Protein AF-A0A8T4PDN6-F1 (afdb_monomer_lite)

Sequence (162 aa):
MHNDVKTIIIFSIIFTVFLINNINNISAEMLVSEVGVQYDSKILEKFESNTFANVIIILEESVDIDNFVTEFSNDEFKDVINRNIPNKSSNRFGAKISEDAFFKLLQDERVENIEYNWVGYAGPISKECGNWSSLSKSLIFMASLILITLILYSLIKKIIGK

Radius of gyration: 23.47 Å; chains: 1; bounding box: 54×30×70 Å

Secondary structure (DSSP, 8-state):
-HHHHH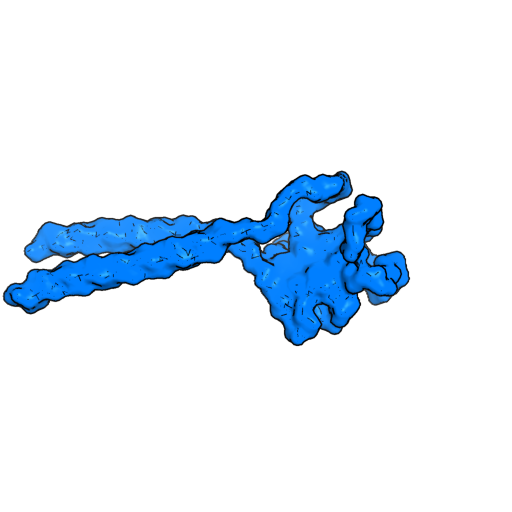HHHHHHHHHHHHHHHHHTT----EEE-TT--EEETHHHHHHTT-SEEEEEEEE-TTS-HHHHHTTS-TTTEEEEEE---TT---EEEEEEEEHHHHHHHTT-TTEEEEEE-TT---S---S-S--THHHHHHHHHHHHHHHHHHHHHHHHHHHHT-

pLDDT: mean 73.4, std 17.46, range [35.19, 96.5]

Structure (mmCIF, N/CA/C/O backbone):
data_AF-A0A8T4PDN6-F1
#
_entry.id   AF-A0A8T4PDN6-F1
#
loop_
_atom_site.group_PDB
_atom_site.id
_atom_site.type_symbol
_atom_site.label_atom_id
_atom_site.label_alt_id
_atom_site.label_comp_id
_atom_site.label_asym_id
_atom_site.label_entity_id
_atom_site.label_seq_id
_atom_site.pdbx_PDB_ins_code
_atom_site.Cartn_x
_atom_site.Cartn_y
_atom_site.Cartn_z
_atom_site.occupancy
_atom_site.B_iso_or_equiv
_atom_site.auth_seq_id
_atom_site.auth_comp_id
_atom_site.auth_asym_id
_atom_site.auth_atom_id
_atom_site.pdbx_PDB_model_num
ATOM 1 N N . MET A 1 1 ? -31.188 1.673 47.693 1.00 53.12 1 MET A N 1
ATOM 2 C CA . MET A 1 1 ? -31.677 0.928 46.513 1.00 53.12 1 MET A CA 1
ATOM 3 C C . MET A 1 1 ? -32.076 1.840 45.362 1.00 53.12 1 MET A C 1
ATOM 5 O O . MET A 1 1 ? -31.421 1.771 44.335 1.00 53.12 1 MET A O 1
ATOM 9 N N . HIS A 1 2 ? -33.087 2.714 45.481 1.00 53.75 2 HIS A N 1
ATOM 10 C CA . HIS A 1 2 ? -33.578 3.459 44.305 1.00 53.75 2 HIS A CA 1
ATOM 11 C C . HIS A 1 2 ? -32.586 4.495 43.729 1.00 53.75 2 HIS A C 1
ATOM 13 O O . HIS A 1 2 ? -32.570 4.710 42.517 1.00 53.75 2 HIS A O 1
ATOM 19 N N . ASN A 1 3 ? -31.743 5.103 44.575 1.00 61.66 3 ASN A N 1
ATOM 20 C CA . ASN A 1 3 ? -30.667 6.002 44.133 1.00 61.66 3 ASN A CA 1
ATOM 21 C C . ASN A 1 3 ? -29.473 5.247 43.537 1.00 61.66 3 ASN A C 1
ATOM 23 O O . ASN A 1 3 ? -28.881 5.722 42.577 1.00 61.66 3 ASN A O 1
ATOM 27 N N . ASP A 1 4 ? -29.156 4.058 44.050 1.00 61.06 4 ASP A N 1
ATOM 28 C CA . ASP A 1 4 ? -28.005 3.271 43.591 1.00 61.06 4 ASP A CA 1
ATOM 29 C C . ASP A 1 4 ? -28.211 2.777 42.150 1.00 61.06 4 ASP A C 1
ATOM 31 O O . ASP A 1 4 ? -27.305 2.857 41.325 1.00 61.06 4 ASP A O 1
ATOM 35 N N . VAL A 1 5 ? -29.441 2.371 41.811 1.00 64.56 5 VAL A N 1
ATOM 36 C CA . VAL A 1 5 ? -29.811 1.941 40.452 1.00 64.56 5 VAL A CA 1
ATOM 37 C C . VAL A 1 5 ? -29.730 3.099 39.450 1.00 64.56 5 VAL A C 1
ATOM 39 O O . VAL A 1 5 ? -29.196 2.928 38.357 1.00 64.56 5 VAL A O 1
ATOM 42 N N . LYS A 1 6 ? -30.195 4.302 39.821 1.00 64.62 6 LYS A N 1
ATOM 43 C CA . LYS A 1 6 ? -30.102 5.495 38.958 1.00 64.62 6 LYS A CA 1
ATOM 44 C C . LYS A 1 6 ? -28.647 5.875 38.677 1.00 64.62 6 LYS A C 1
ATOM 46 O O . LYS A 1 6 ? -28.312 6.189 37.539 1.00 64.62 6 LYS A O 1
ATOM 51 N N . THR A 1 7 ? -27.782 5.786 39.687 1.00 71.19 7 THR A N 1
ATOM 52 C CA . THR A 1 7 ? -26.344 6.051 39.544 1.00 71.19 7 THR A CA 1
ATOM 53 C C . THR A 1 7 ? -25.674 5.061 38.591 1.00 71.19 7 THR A C 1
ATOM 55 O O . THR A 1 7 ? -24.904 5.478 37.729 1.00 71.19 7 THR A O 1
ATOM 58 N N . ILE A 1 8 ? -26.004 3.768 38.688 1.00 70.12 8 ILE A N 1
ATOM 59 C CA . ILE A 1 8 ? -25.472 2.733 37.785 1.00 70.12 8 ILE A CA 1
ATOM 60 C C . ILE A 1 8 ? -25.898 2.997 36.335 1.00 70.12 8 ILE A C 1
ATOM 62 O O . ILE A 1 8 ? -25.067 2.930 35.430 1.00 70.12 8 ILE A O 1
ATOM 66 N N . ILE A 1 9 ? -27.168 3.351 36.112 1.00 71.00 9 ILE A N 1
ATOM 67 C CA . ILE A 1 9 ? -27.693 3.641 34.769 1.00 71.00 9 ILE A CA 1
ATOM 68 C C . ILE A 1 9 ? -26.986 4.855 34.154 1.00 71.00 9 ILE A C 1
ATOM 70 O O . ILE A 1 9 ? -26.521 4.781 33.019 1.00 71.00 9 ILE A O 1
ATOM 74 N N . ILE A 1 10 ? -26.849 5.953 34.904 1.00 74.06 10 ILE A N 1
ATOM 75 C CA . ILE A 1 10 ? -26.170 7.168 34.423 1.00 74.06 10 ILE A CA 1
ATOM 76 C C . ILE A 1 10 ? -24.710 6.866 34.066 1.00 74.06 10 ILE A C 1
ATOM 78 O O . ILE A 1 10 ? -24.237 7.271 33.005 1.00 74.06 10 ILE A O 1
ATOM 82 N N . PHE A 1 11 ? -24.009 6.108 34.911 1.00 72.81 11 PHE A N 1
ATOM 83 C CA . PHE A 1 11 ? -22.620 5.731 34.659 1.00 72.81 11 PHE A CA 1
ATOM 84 C C . PHE A 1 11 ? -22.476 4.855 33.405 1.00 72.81 11 PHE A C 1
ATOM 86 O O . PHE A 1 11 ? -21.569 5.067 32.604 1.00 72.81 11 PHE A O 1
ATOM 93 N N . SER A 1 12 ? -23.402 3.915 33.191 1.00 69.50 12 SER A N 1
ATOM 94 C CA . SER A 1 12 ? -23.413 3.036 32.016 1.00 69.50 12 SER A CA 1
ATOM 95 C C . SER A 1 12 ? -23.647 3.806 30.707 1.00 69.50 12 SER A C 1
ATOM 97 O O . SER A 1 12 ? -22.982 3.539 29.704 1.00 69.50 12 SER A O 1
ATOM 99 N N . ILE A 1 13 ? -24.512 4.827 30.725 1.00 73.69 13 ILE A N 1
ATOM 100 C CA . ILE A 1 13 ? -24.736 5.712 29.571 1.00 73.69 13 ILE A CA 1
ATOM 101 C C . ILE A 1 13 ? -23.474 6.526 29.259 1.00 73.69 13 ILE A C 1
ATOM 103 O O . ILE A 1 13 ? -23.026 6.543 28.114 1.00 73.69 13 ILE A O 1
ATOM 107 N N . ILE A 1 14 ? -22.863 7.153 30.272 1.00 75.00 14 ILE A N 1
ATOM 108 C CA . ILE A 1 14 ? -21.623 7.933 30.106 1.00 75.00 14 ILE A CA 1
ATOM 109 C C . ILE A 1 14 ? -20.502 7.050 29.538 1.00 75.00 14 ILE A C 1
ATOM 111 O O . ILE A 1 14 ? -19.796 7.458 28.616 1.00 75.00 14 ILE A O 1
ATOM 115 N N . PHE A 1 15 ? -20.376 5.822 30.041 1.00 68.75 15 PHE A N 1
ATOM 116 C CA . PHE A 1 15 ? -19.392 4.853 29.568 1.00 68.75 15 PHE A CA 1
ATOM 117 C C . PHE A 1 15 ? -19.618 4.450 28.105 1.00 68.75 15 PHE A C 1
ATOM 119 O O . PHE A 1 15 ? -18.669 4.393 27.329 1.00 68.75 15 PHE A O 1
ATOM 126 N N . THR A 1 16 ? -20.872 4.239 27.701 1.00 70.44 16 THR A N 1
ATOM 127 C CA . THR A 1 16 ? -21.216 3.882 26.315 1.00 70.44 16 THR A CA 1
ATOM 128 C C . THR A 1 16 ? -20.861 5.011 25.344 1.00 70.44 16 THR A C 1
ATOM 130 O O . THR A 1 16 ? -20.250 4.765 24.307 1.00 70.44 16 THR A O 1
ATOM 133 N N . VAL A 1 17 ? -21.160 6.265 25.704 1.00 69.56 17 VAL A N 1
ATOM 134 C CA . VAL A 1 17 ? -20.787 7.443 24.899 1.00 69.56 17 VAL A CA 1
ATOM 135 C C . VAL A 1 17 ? -19.265 7.591 24.804 1.00 69.56 17 VAL A C 1
ATOM 137 O O . VAL A 1 17 ? -18.734 7.884 23.733 1.00 69.56 17 VAL A O 1
ATOM 140 N N . PHE A 1 18 ? -18.547 7.342 25.902 1.00 69.00 18 PHE A N 1
ATOM 141 C CA . PHE A 1 18 ? -17.085 7.349 25.913 1.00 69.00 18 PHE A CA 1
ATOM 142 C C . PHE A 1 18 ? -16.490 6.258 25.009 1.00 69.00 18 PHE A C 1
ATOM 144 O O . PHE A 1 18 ? -15.558 6.544 24.259 1.00 69.00 18 PHE A O 1
ATOM 151 N N . LEU A 1 19 ? -17.031 5.035 25.027 1.00 60.22 19 LEU A N 1
ATOM 152 C CA . LEU A 1 19 ? -16.581 3.953 24.145 1.00 60.22 19 LEU A CA 1
ATOM 153 C C . LEU A 1 19 ? -16.784 4.302 22.667 1.00 60.22 19 LEU A C 1
ATOM 155 O O . LEU A 1 19 ? -15.842 4.193 21.886 1.00 60.22 19 LEU A O 1
ATOM 159 N N . ILE A 1 20 ? -17.970 4.794 22.295 1.00 62.00 20 ILE A N 1
ATOM 160 C CA . ILE A 1 20 ? -18.289 5.163 20.906 1.00 62.00 20 ILE A CA 1
ATOM 161 C C . ILE A 1 20 ? -17.338 6.258 20.390 1.00 62.00 20 ILE A C 1
ATOM 163 O O . ILE A 1 20 ? -16.812 6.150 19.283 1.00 62.00 20 ILE A O 1
ATOM 167 N N . ASN A 1 21 ? -17.042 7.276 21.205 1.00 57.22 21 ASN A N 1
ATOM 168 C CA . ASN A 1 21 ? -16.118 8.351 20.820 1.00 57.22 21 ASN A CA 1
ATOM 169 C C . ASN A 1 21 ? -14.651 7.901 20.687 1.00 57.22 21 ASN A C 1
ATOM 171 O O . ASN A 1 21 ? -13.882 8.554 19.980 1.00 57.22 21 ASN A O 1
ATOM 175 N N . ASN A 1 22 ? -14.244 6.818 21.356 1.00 53.72 22 ASN A N 1
ATOM 176 C CA . ASN A 1 22 ? -12.890 6.273 21.220 1.00 53.72 22 ASN A CA 1
ATOM 177 C C . ASN A 1 22 ? -12.758 5.322 20.021 1.00 53.72 22 ASN A C 1
ATOM 179 O O . ASN A 1 22 ? -11.708 5.321 19.385 1.00 53.72 22 ASN A O 1
ATOM 183 N N . ILE A 1 23 ? -13.811 4.577 19.662 1.00 54.06 23 ILE A N 1
ATOM 184 C CA . ILE A 1 23 ? -13.806 3.690 18.482 1.00 54.06 23 ILE A CA 1
ATOM 185 C C . ILE A 1 23 ? -13.632 4.500 17.186 1.00 54.06 23 ILE A C 1
ATOM 187 O O . ILE A 1 23 ? -12.861 4.112 16.317 1.00 54.06 23 ILE A O 1
ATOM 191 N N . ASN A 1 24 ? -14.244 5.685 17.093 1.00 45.72 24 ASN A N 1
ATOM 192 C CA . ASN A 1 24 ? -14.099 6.568 15.926 1.00 45.72 24 ASN A CA 1
ATOM 193 C C . ASN A 1 24 ? -12.719 7.252 15.813 1.00 45.72 24 ASN A C 1
ATOM 195 O O . ASN A 1 24 ? -12.483 8.002 14.871 1.00 45.72 24 ASN A O 1
ATOM 199 N N . ASN A 1 25 ? -11.820 7.030 16.778 1.00 43.94 25 ASN A N 1
ATOM 200 C CA . ASN A 1 25 ? -10.479 7.617 16.833 1.00 43.94 25 ASN A CA 1
ATOM 201 C C . ASN A 1 25 ? -9.362 6.570 16.714 1.00 43.94 25 ASN A C 1
ATOM 203 O O . ASN A 1 25 ? -8.212 6.876 17.048 1.00 43.94 25 ASN A O 1
ATOM 207 N N . ILE A 1 26 ? -9.674 5.356 16.249 1.00 48.47 26 ILE A N 1
ATOM 208 C CA . ILE A 1 26 ? -8.653 4.369 15.892 1.00 48.47 26 ILE A CA 1
ATOM 209 C C . ILE A 1 26 ? -7.847 4.972 14.737 1.00 48.47 26 ILE A C 1
ATOM 211 O O . ILE A 1 26 ? -8.298 5.078 13.601 1.00 48.47 26 ILE A O 1
ATOM 215 N N . SER A 1 27 ? -6.671 5.497 15.072 1.00 51.34 27 SER A N 1
ATOM 216 C CA . SER A 1 27 ? -5.707 5.965 14.089 1.00 51.34 27 SER A CA 1
ATOM 217 C C . SER A 1 27 ? -5.279 4.779 13.240 1.00 51.34 27 SER A C 1
ATOM 219 O O . SER A 1 27 ? -4.991 3.738 13.825 1.00 51.34 27 SER A O 1
ATOM 221 N N . ALA A 1 28 ? -5.188 4.979 11.922 1.00 59.72 28 ALA A N 1
ATOM 222 C CA . ALA A 1 28 ? -4.570 4.049 10.974 1.00 59.72 28 ALA A CA 1
ATOM 223 C C . ALA A 1 28 ? -3.426 3.269 11.623 1.00 59.72 28 ALA A C 1
ATOM 225 O O . ALA A 1 28 ? -2.441 3.864 12.074 1.00 59.72 28 ALA A O 1
ATOM 226 N N . GLU A 1 29 ? -3.604 1.959 11.719 1.00 73.38 29 GLU A N 1
ATOM 227 C CA . GLU A 1 29 ? -2.576 1.065 12.216 1.00 73.38 29 GLU A CA 1
ATOM 228 C C . GLU A 1 29 ? -1.642 0.712 11.058 1.00 73.38 29 GLU A C 1
ATOM 230 O O . GLU A 1 29 ? -2.098 0.470 9.935 1.00 73.38 29 GLU A O 1
ATOM 235 N N . MET A 1 30 ? -0.338 0.719 11.338 1.00 82.31 30 MET A N 1
ATOM 236 C CA . MET A 1 30 ? 0.658 0.142 10.444 1.00 82.31 30 MET A CA 1
ATOM 237 C C . MET A 1 30 ? 0.623 -1.370 10.634 1.00 82.31 30 MET A C 1
ATOM 239 O O . MET A 1 30 ? 0.912 -1.866 11.723 1.00 82.31 30 MET A O 1
ATOM 243 N N . LEU A 1 31 ? 0.248 -2.083 9.583 1.00 84.56 31 LEU A N 1
ATOM 244 C CA . LEU A 1 31 ? 0.195 -3.536 9.539 1.00 84.56 31 LEU A CA 1
ATOM 245 C C . LEU A 1 31 ? 1.447 -4.080 8.846 1.00 84.56 31 LEU A C 1
ATOM 247 O O . LEU A 1 31 ? 2.189 -3.330 8.214 1.00 84.56 31 LEU A O 1
ATOM 251 N N . VAL A 1 32 ? 1.696 -5.383 8.978 1.00 85.44 32 VAL A N 1
ATOM 252 C CA . VAL A 1 32 ? 2.863 -6.055 8.385 1.00 85.44 32 VAL A CA 1
ATOM 253 C C . VAL A 1 32 ? 2.393 -7.284 7.610 1.00 85.44 32 VAL A C 1
ATOM 255 O O . VAL A 1 32 ? 1.570 -8.047 8.120 1.00 85.44 32 VAL A O 1
ATOM 258 N N . SER A 1 33 ? 2.873 -7.463 6.378 1.00 84.69 33 SER A N 1
ATOM 259 C CA . SER A 1 33 ? 2.600 -8.659 5.570 1.00 84.69 33 SER A CA 1
ATOM 260 C C . SER A 1 33 ? 3.416 -9.869 6.039 1.00 84.69 33 SER A C 1
ATOM 262 O O . SER A 1 33 ? 4.332 -9.750 6.853 1.00 84.69 33 SER A O 1
ATOM 264 N N . GLU A 1 34 ? 3.112 -11.051 5.499 1.00 80.50 34 GLU A N 1
ATOM 265 C CA . GLU A 1 34 ? 3.844 -12.288 5.812 1.00 80.50 34 GLU A CA 1
ATOM 266 C C . GLU A 1 34 ? 5.335 -12.217 5.448 1.00 80.50 34 GLU A C 1
ATOM 268 O O . GLU A 1 34 ? 6.161 -12.814 6.135 1.00 80.50 34 GLU A O 1
ATOM 273 N N . VAL A 1 35 ? 5.681 -11.449 4.410 1.00 83.25 35 VAL A N 1
ATOM 274 C CA . VAL A 1 35 ? 7.065 -11.237 3.948 1.00 83.25 35 VAL A CA 1
ATOM 275 C C . VAL A 1 35 ? 7.726 -10.005 4.579 1.00 83.25 35 VAL A C 1
ATOM 277 O O . VAL A 1 35 ? 8.848 -9.661 4.233 1.00 83.25 35 VAL A O 1
ATOM 280 N N . GLY A 1 36 ? 7.062 -9.344 5.535 1.00 84.75 36 GLY A N 1
ATOM 281 C CA . GLY A 1 36 ? 7.644 -8.241 6.307 1.00 84.75 36 GLY A CA 1
ATOM 282 C C . GLY A 1 36 ? 7.390 -6.834 5.758 1.00 84.75 36 GLY A C 1
ATOM 283 O O . GLY A 1 36 ? 7.874 -5.873 6.357 1.00 84.75 36 GLY A O 1
ATOM 284 N N . VAL A 1 37 ? 6.601 -6.685 4.688 1.00 88.38 37 VAL A N 1
ATOM 285 C CA . VAL A 1 37 ? 6.240 -5.373 4.123 1.00 88.38 37 VAL A CA 1
ATOM 286 C C . VAL A 1 37 ? 5.310 -4.649 5.092 1.00 88.38 37 VAL A C 1
ATOM 288 O O . VAL A 1 37 ? 4.239 -5.161 5.433 1.00 88.38 37 VAL A O 1
ATOM 291 N N . GLN A 1 38 ? 5.684 -3.447 5.524 1.00 90.38 38 GLN A N 1
ATOM 292 C CA . GLN A 1 38 ? 4.819 -2.612 6.362 1.00 90.38 38 GLN A CA 1
ATOM 293 C C . GLN A 1 38 ? 3.815 -1.845 5.496 1.00 90.38 38 GLN A C 1
ATOM 295 O O . GLN A 1 38 ? 4.151 -1.414 4.395 1.00 90.38 38 GLN A O 1
ATOM 300 N N . TYR A 1 39 ? 2.579 -1.657 5.958 1.00 88.31 39 TYR A N 1
ATOM 301 C CA . TYR A 1 39 ? 1.599 -0.870 5.210 1.00 88.31 39 TYR A CA 1
ATOM 302 C C . TYR A 1 39 ? 0.559 -0.164 6.082 1.00 88.31 39 TYR A C 1
ATOM 304 O O . TYR A 1 39 ? 0.185 -0.643 7.151 1.00 88.31 39 TYR A O 1
ATOM 312 N N . ASP A 1 40 ? 0.057 0.975 5.601 1.00 89.69 40 ASP A N 1
ATOM 313 C CA . ASP A 1 40 ? -1.033 1.715 6.247 1.00 89.69 40 ASP A CA 1
ATOM 314 C C . ASP A 1 40 ? -2.395 1.051 5.958 1.00 89.69 40 ASP A C 1
ATOM 316 O O . ASP A 1 40 ? -2.831 0.962 4.806 1.00 89.69 40 ASP A O 1
ATOM 320 N N . SER A 1 41 ? -3.099 0.619 7.008 1.00 86.62 41 SER A N 1
ATOM 321 C CA . SER A 1 41 ? -4.441 0.015 6.918 1.00 86.62 41 SER A CA 1
ATOM 322 C C . SER A 1 41 ? -5.484 0.879 6.189 1.00 86.62 41 SER A C 1
ATOM 324 O O . SER A 1 41 ? -6.399 0.327 5.577 1.00 86.62 41 SER A O 1
ATOM 326 N N . LYS A 1 42 ? -5.325 2.211 6.135 1.00 86.31 42 LYS A N 1
ATOM 327 C CA . LYS A 1 42 ? -6.206 3.105 5.349 1.00 86.31 42 LYS A CA 1
ATOM 328 C C . LYS A 1 42 ? -6.212 2.818 3.855 1.00 86.31 42 LYS A C 1
ATOM 330 O O . LYS A 1 42 ? -7.137 3.233 3.158 1.00 86.31 42 LYS A O 1
ATOM 335 N N . ILE A 1 43 ? -5.175 2.162 3.340 1.00 89.19 43 ILE A N 1
ATOM 336 C CA . ILE A 1 43 ? -5.119 1.770 1.931 1.00 89.19 43 ILE A CA 1
ATOM 337 C C . ILE A 1 43 ? -6.255 0.782 1.630 1.00 89.19 43 ILE A C 1
ATOM 339 O O . ILE A 1 43 ? -6.952 0.954 0.632 1.00 89.19 43 ILE A O 1
ATOM 343 N N . LEU A 1 44 ? -6.511 -0.170 2.534 1.00 90.19 44 LEU A N 1
ATOM 344 C CA . LEU A 1 44 ? -7.613 -1.129 2.414 1.00 90.19 44 LEU A CA 1
ATOM 345 C C . LEU A 1 44 ? -8.974 -0.425 2.464 1.00 90.19 44 LEU A C 1
ATOM 347 O O . LEU A 1 44 ? -9.802 -0.621 1.578 1.00 90.19 44 LEU A O 1
ATOM 351 N N . GLU A 1 45 ? -9.170 0.481 3.428 1.00 86.75 45 GLU A N 1
ATOM 352 C CA . GLU A 1 45 ? -10.394 1.298 3.522 1.00 86.75 45 GLU A CA 1
ATOM 353 C C . GLU A 1 45 ? -10.638 2.116 2.240 1.00 86.75 45 GLU A C 1
ATOM 355 O O . GLU A 1 45 ? -11.774 2.361 1.822 1.00 86.75 45 GLU A O 1
ATOM 360 N N . LYS A 1 46 ? -9.561 2.557 1.578 1.00 85.38 46 LYS A N 1
ATOM 361 C CA . LYS A 1 46 ? -9.668 3.316 0.333 1.00 85.38 46 LYS A CA 1
ATOM 362 C C . LYS A 1 46 ? -10.210 2.460 -0.810 1.00 85.38 46 LYS A C 1
ATOM 364 O O . LYS A 1 46 ? -10.990 2.994 -1.605 1.00 85.38 46 LYS A O 1
ATOM 369 N N . PHE A 1 47 ? -9.844 1.181 -0.878 1.00 89.25 47 PHE A N 1
ATOM 370 C CA . PHE A 1 47 ? -10.306 0.268 -1.925 1.00 89.25 47 PHE A CA 1
ATOM 371 C C . PHE A 1 47 ? -11.797 -0.060 -1.827 1.00 89.25 47 PHE A C 1
ATOM 373 O O . PHE A 1 47 ? -12.454 -0.184 -2.857 1.00 89.25 47 PHE A O 1
ATOM 380 N N . GLU A 1 48 ? -12.383 -0.040 -0.625 1.00 87.06 48 GLU A N 1
ATOM 381 C CA . GLU A 1 48 ? -13.835 -0.221 -0.452 1.00 87.06 48 GLU A CA 1
ATOM 382 C C . GLU A 1 48 ? -14.670 0.845 -1.183 1.00 87.06 48 GLU A C 1
ATOM 384 O O . GLU A 1 48 ? -15.831 0.626 -1.530 1.00 87.06 48 GLU A O 1
ATOM 389 N N . SER A 1 49 ? -14.088 2.025 -1.412 1.00 81.75 49 SER A N 1
ATOM 390 C CA . SER A 1 49 ? -14.787 3.188 -1.963 1.00 81.75 49 SER A CA 1
ATOM 391 C C . SER A 1 49 ? -14.224 3.689 -3.294 1.00 81.75 49 SER A C 1
ATOM 393 O O . SER A 1 49 ? -14.842 4.544 -3.929 1.00 81.75 49 SER A O 1
ATOM 395 N N . ASN A 1 50 ? -13.040 3.232 -3.714 1.00 78.81 50 ASN A N 1
ATOM 396 C CA . ASN A 1 50 ? -12.338 3.721 -4.901 1.00 78.81 50 ASN A CA 1
ATOM 397 C C . ASN A 1 50 ? -11.520 2.608 -5.557 1.00 78.81 50 ASN A C 1
ATOM 399 O O . ASN A 1 50 ? -10.860 1.838 -4.880 1.00 78.81 50 ASN A O 1
ATOM 403 N N . THR A 1 51 ? -11.443 2.611 -6.887 1.00 86.06 51 THR A N 1
ATOM 404 C CA . THR A 1 51 ? -10.622 1.648 -7.645 1.00 86.06 51 THR A CA 1
ATOM 405 C C . THR A 1 51 ? -9.114 1.835 -7.435 1.00 86.06 51 THR A C 1
ATOM 407 O O . THR A 1 51 ? -8.344 0.912 -7.667 1.00 86.06 51 THR A O 1
ATOM 410 N N . PHE A 1 52 ? -8.686 3.032 -7.020 1.00 88.44 52 PHE A N 1
ATOM 411 C CA . PHE A 1 52 ? -7.277 3.366 -6.820 1.00 88.44 52 PHE A CA 1
ATOM 412 C C . PHE A 1 52 ? -7.040 4.034 -5.464 1.00 88.44 52 PHE A C 1
ATOM 414 O O . PHE A 1 52 ? -7.815 4.902 -5.037 1.00 88.44 52 PHE A O 1
ATOM 421 N N . ALA A 1 53 ? -5.909 3.699 -4.847 1.00 89.25 53 ALA A N 1
ATOM 422 C CA . ALA A 1 53 ? -5.386 4.346 -3.652 1.00 89.25 53 ALA A CA 1
ATOM 423 C C . ALA A 1 53 ? -4.110 5.132 -3.984 1.00 89.25 53 ALA A C 1
ATOM 425 O O . ALA A 1 53 ? -3.251 4.656 -4.721 1.00 89.25 53 ALA A O 1
ATOM 426 N N . ASN A 1 54 ? -3.978 6.345 -3.438 1.00 89.12 54 ASN A N 1
ATOM 427 C CA . ASN A 1 54 ? -2.727 7.098 -3.523 1.00 89.12 54 ASN A CA 1
ATOM 428 C C . ASN A 1 54 ? -1.784 6.588 -2.436 1.00 89.12 54 ASN A C 1
ATOM 430 O O . ASN A 1 54 ? -2.134 6.646 -1.254 1.00 89.12 54 ASN A O 1
ATOM 434 N N . VAL A 1 55 ? -0.588 6.163 -2.818 1.00 89.44 55 VAL A N 1
ATOM 435 C CA . VAL A 1 55 ? 0.396 5.606 -1.890 1.00 89.44 55 VAL A CA 1
ATOM 436 C C . VAL A 1 55 ? 1.777 6.208 -2.103 1.00 89.44 55 VAL A C 1
ATOM 438 O O . VAL A 1 55 ? 2.070 6.810 -3.141 1.00 89.44 55 VAL A O 1
ATOM 441 N N . ILE A 1 56 ? 2.624 6.045 -1.096 1.00 88.94 56 ILE A N 1
ATOM 442 C CA . ILE A 1 56 ? 4.073 6.181 -1.194 1.00 88.94 56 ILE A CA 1
ATOM 443 C C . ILE A 1 56 ? 4.653 4.793 -0.965 1.00 88.94 56 ILE A C 1
ATOM 445 O O . ILE A 1 56 ? 4.395 4.185 0.068 1.00 88.94 56 ILE A O 1
ATOM 449 N N . ILE A 1 57 ? 5.426 4.309 -1.927 1.00 90.44 57 ILE A N 1
ATOM 450 C CA . ILE A 1 57 ? 6.091 3.011 -1.873 1.00 90.44 57 ILE A CA 1
ATOM 451 C C . ILE A 1 57 ? 7.561 3.267 -1.563 1.00 90.44 57 ILE A C 1
ATOM 453 O O . ILE A 1 57 ? 8.191 4.124 -2.192 1.00 90.44 57 ILE A O 1
ATOM 457 N N . ILE A 1 58 ? 8.082 2.552 -0.573 1.00 89.56 58 ILE A N 1
ATOM 458 C CA . ILE A 1 58 ? 9.484 2.558 -0.165 1.00 89.56 58 ILE A CA 1
ATOM 459 C C . ILE A 1 58 ? 10.052 1.188 -0.523 1.00 89.56 58 ILE A C 1
ATOM 461 O O . ILE A 1 58 ? 9.544 0.165 -0.068 1.00 89.56 58 ILE A O 1
ATOM 465 N N . LEU A 1 59 ? 11.074 1.195 -1.368 1.00 89.50 59 LEU A N 1
ATOM 466 C CA . LEU A 1 59 ? 11.820 0.024 -1.803 1.00 89.50 59 LEU A CA 1
ATOM 467 C C . LEU A 1 59 ? 13.158 -0.035 -1.067 1.00 89.50 59 LEU A C 1
ATOM 469 O O . LEU A 1 59 ? 13.654 0.995 -0.596 1.00 89.50 59 LEU A O 1
ATOM 473 N N . GLU A 1 60 ? 13.777 -1.210 -1.074 1.00 88.38 60 GLU A N 1
ATOM 474 C CA . GLU A 1 60 ? 15.173 -1.352 -0.674 1.00 88.38 60 GLU A CA 1
ATOM 475 C C . GLU A 1 60 ? 16.077 -0.385 -1.463 1.00 88.38 60 GLU A C 1
ATOM 477 O O . GLU A 1 60 ? 15.863 -0.106 -2.652 1.00 88.38 60 GLU A O 1
ATOM 482 N N . GLU A 1 61 ? 17.136 0.109 -0.812 1.00 83.06 61 GLU A N 1
ATOM 483 C CA . GLU A 1 61 ? 18.083 1.070 -1.401 1.00 83.06 61 GLU A CA 1
ATOM 484 C C . GLU A 1 61 ? 18.719 0.579 -2.714 1.00 83.06 61 GLU A C 1
ATOM 486 O O . GLU A 1 61 ? 19.118 1.392 -3.547 1.00 83.06 61 GLU A O 1
ATOM 491 N N . SER A 1 62 ? 18.825 -0.741 -2.898 1.00 84.56 62 SER A N 1
ATOM 492 C CA . SER A 1 62 ? 19.478 -1.364 -4.055 1.00 84.56 62 SER A CA 1
ATOM 493 C C . SER A 1 62 ? 18.608 -1.428 -5.317 1.00 84.56 62 SER A C 1
ATOM 495 O O . SER A 1 62 ? 19.121 -1.705 -6.403 1.00 84.56 62 SER A O 1
ATOM 497 N N . VAL A 1 63 ? 17.302 -1.190 -5.186 1.00 87.62 63 VAL A N 1
ATOM 498 C CA . VAL A 1 63 ? 16.326 -1.406 -6.258 1.00 87.62 63 VAL A CA 1
ATOM 499 C C . VAL A 1 63 ? 16.279 -0.185 -7.178 1.00 87.62 63 VAL A C 1
ATOM 501 O O . VAL A 1 63 ? 16.340 0.952 -6.730 1.00 87.62 63 VAL A O 1
ATOM 504 N N . ASP A 1 64 ? 16.137 -0.380 -8.484 1.00 87.56 64 ASP A N 1
ATOM 505 C CA . ASP A 1 64 ? 15.897 0.731 -9.408 1.00 87.56 64 ASP A CA 1
ATOM 506 C C . ASP A 1 64 ? 14.386 0.961 -9.566 1.00 87.56 64 ASP A C 1
ATOM 508 O O . ASP A 1 64 ? 13.669 0.057 -9.999 1.00 87.56 64 ASP A O 1
ATOM 512 N N . ILE A 1 65 ? 13.894 2.152 -9.197 1.00 85.38 65 ILE A N 1
ATOM 513 C CA . ILE A 1 65 ? 12.454 2.477 -9.242 1.00 85.38 65 ILE A CA 1
ATOM 514 C C . ILE A 1 65 ? 11.909 2.375 -10.663 1.00 85.38 65 ILE A C 1
ATOM 516 O O . ILE A 1 65 ? 10.814 1.850 -10.858 1.00 85.38 65 ILE A O 1
ATOM 520 N N . ASP A 1 66 ? 12.638 2.899 -11.647 1.00 85.69 66 ASP A N 1
ATOM 521 C CA . ASP A 1 66 ? 12.120 3.003 -13.006 1.00 85.69 66 ASP A CA 1
ATOM 522 C C . ASP A 1 66 ? 11.955 1.599 -13.601 1.00 85.69 66 ASP A C 1
ATOM 524 O O . ASP A 1 66 ? 10.908 1.302 -14.172 1.00 85.69 66 ASP A O 1
ATOM 528 N N . ASN A 1 67 ? 12.924 0.704 -13.376 1.00 89.38 67 ASN A N 1
ATOM 529 C CA . ASN A 1 67 ? 12.824 -0.704 -13.755 1.00 89.38 67 ASN A CA 1
ATOM 530 C C . ASN A 1 67 ? 11.719 -1.438 -12.979 1.00 89.38 67 ASN A C 1
ATOM 532 O O . ASN A 1 67 ? 10.908 -2.129 -13.591 1.00 89.38 67 ASN A O 1
ATOM 536 N N . PHE A 1 68 ? 11.643 -1.251 -11.658 1.00 91.94 68 PHE A N 1
ATOM 537 C CA . PHE A 1 68 ? 10.620 -1.871 -10.808 1.00 91.94 68 PHE A CA 1
ATOM 538 C C . PHE A 1 68 ? 9.199 -1.545 -11.285 1.00 91.94 68 PHE A C 1
ATOM 540 O O . PHE A 1 68 ? 8.353 -2.426 -11.413 1.00 91.94 68 PHE A O 1
ATOM 547 N N . VAL A 1 69 ? 8.936 -0.277 -11.611 1.00 89.25 69 VAL A N 1
ATOM 548 C CA . VAL A 1 69 ? 7.618 0.181 -12.071 1.00 89.25 69 VAL A CA 1
ATOM 549 C C . VAL A 1 69 ? 7.215 -0.466 -13.400 1.00 89.25 69 VAL A C 1
ATOM 551 O O . VAL A 1 69 ? 6.024 -0.673 -13.622 1.00 89.25 69 VAL A O 1
ATOM 554 N N . THR A 1 70 ? 8.166 -0.833 -14.269 1.00 89.75 70 THR A N 1
ATOM 555 C CA . THR A 1 70 ? 7.841 -1.493 -15.550 1.00 89.75 70 THR A CA 1
ATOM 556 C C . THR A 1 70 ? 7.248 -2.894 -15.401 1.00 89.75 70 THR A C 1
ATOM 558 O O . THR A 1 70 ? 6.650 -3.403 -16.349 1.00 89.75 70 THR A O 1
ATOM 561 N N . GLU A 1 71 ? 7.375 -3.512 -14.224 1.00 92.81 71 GLU A N 1
ATOM 562 C CA . GLU A 1 71 ? 6.787 -4.822 -13.926 1.00 92.81 71 GLU A CA 1
ATOM 563 C C . GLU A 1 71 ? 5.264 -4.748 -13.703 1.00 92.81 71 GLU A C 1
ATOM 565 O O . GLU A 1 71 ? 4.585 -5.776 -13.704 1.00 92.81 71 GLU A O 1
ATOM 570 N N . PHE A 1 72 ? 4.717 -3.536 -13.563 1.00 92.56 72 PHE A N 1
ATOM 571 C CA . PHE A 1 72 ? 3.296 -3.277 -13.352 1.00 92.56 72 PHE A CA 1
ATOM 572 C C . PHE A 1 72 ? 2.653 -2.689 -14.609 1.00 92.56 72 PHE A C 1
ATOM 574 O O . PHE A 1 72 ? 3.235 -1.878 -15.332 1.00 92.56 72 PHE A O 1
ATOM 581 N N . SER A 1 73 ? 1.409 -3.082 -14.874 1.00 92.06 73 SER A N 1
ATOM 582 C CA . SER A 1 73 ? 0.633 -2.522 -15.982 1.00 92.06 73 SER A CA 1
ATOM 583 C C . SER A 1 73 ? 0.088 -1.119 -15.667 1.00 92.06 73 SER A C 1
ATOM 585 O O . SER A 1 73 ? -0.032 -0.715 -14.512 1.00 92.06 73 SER A O 1
ATOM 587 N N . ASN A 1 74 ? -0.339 -0.381 -16.697 1.00 85.88 74 ASN A N 1
ATOM 588 C CA . ASN A 1 74 ? -0.973 0.940 -16.533 1.00 85.88 74 ASN A CA 1
ATOM 589 C C . ASN A 1 74 ? -2.322 0.899 -15.783 1.00 85.88 74 ASN A C 1
ATOM 591 O O . ASN A 1 74 ? -2.807 1.931 -15.314 1.00 85.88 74 ASN A O 1
ATOM 595 N N . ASP A 1 75 ? -2.965 -0.269 -15.712 1.00 90.75 75 ASP A N 1
ATOM 596 C CA . ASP A 1 75 ? -4.194 -0.459 -14.935 1.00 90.75 75 ASP A CA 1
ATOM 597 C C . ASP A 1 75 ? -3.902 -0.772 -13.466 1.00 90.75 75 ASP A C 1
ATOM 599 O O . ASP A 1 75 ? -4.758 -0.564 -12.608 1.00 90.75 75 ASP A O 1
ATOM 603 N N . GLU A 1 76 ? -2.675 -1.193 -13.171 1.00 90.56 76 GLU A N 1
ATOM 604 C CA . GLU A 1 76 ? -2.176 -1.416 -11.822 1.00 90.56 76 GLU A CA 1
ATOM 605 C C . GLU A 1 76 ? -1.575 -0.146 -11.239 1.00 90.56 76 GLU A C 1
ATOM 607 O O . GLU A 1 76 ? -1.894 0.209 -10.107 1.00 90.56 76 GLU A O 1
ATOM 612 N N . PHE A 1 77 ? -0.737 0.552 -12.007 1.00 90.62 77 PHE A N 1
ATOM 613 C CA . PHE A 1 77 ? -0.025 1.755 -11.589 1.00 90.62 77 PHE A CA 1
ATOM 614 C C . PHE A 1 77 ? -0.412 2.952 -12.459 1.00 90.62 77 PHE A C 1
ATOM 616 O O . PHE A 1 77 ? -0.306 2.930 -13.684 1.00 90.62 77 PHE A O 1
ATOM 623 N N . LYS A 1 78 ? -0.813 4.044 -11.808 1.00 87.19 78 LYS A N 1
ATOM 624 C CA . LYS A 1 78 ? -1.130 5.333 -12.435 1.00 87.19 78 LYS A CA 1
ATOM 625 C C . LYS A 1 78 ? -0.396 6.463 -11.733 1.00 87.19 78 LYS A C 1
ATOM 627 O O . LYS A 1 78 ? -0.073 6.366 -10.553 1.00 87.19 78 LYS A O 1
ATOM 632 N N . ASP A 1 79 ? -0.173 7.557 -12.457 1.00 83.19 79 ASP A N 1
ATOM 633 C CA . ASP A 1 79 ? 0.398 8.800 -11.924 1.00 83.19 79 ASP A CA 1
ATOM 634 C C . ASP A 1 79 ? 1.678 8.573 -11.093 1.00 83.19 79 ASP A C 1
ATOM 636 O O . ASP A 1 79 ? 1.815 9.095 -9.984 1.00 83.19 79 ASP A O 1
ATOM 640 N N . VAL A 1 80 ? 2.604 7.758 -11.616 1.00 81.50 80 VAL A N 1
ATOM 641 C CA . VAL A 1 80 ? 3.878 7.453 -10.953 1.00 81.50 80 VAL A CA 1
ATOM 642 C C . VAL A 1 80 ? 4.740 8.712 -10.903 1.00 81.50 80 VAL A C 1
ATOM 644 O O . VAL 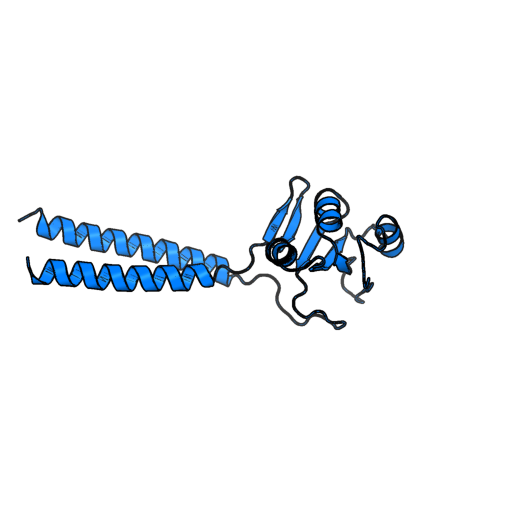A 1 80 ? 5.066 9.314 -11.926 1.00 81.50 80 VAL A O 1
ATOM 647 N N . ILE A 1 81 ? 5.124 9.110 -9.694 1.00 75.62 81 ILE A N 1
ATOM 648 C CA . ILE A 1 81 ? 5.980 10.262 -9.430 1.00 75.62 81 ILE A CA 1
ATOM 649 C C . ILE A 1 81 ? 7.210 9.753 -8.684 1.00 75.62 81 ILE A C 1
ATOM 651 O O . ILE A 1 81 ? 7.186 9.589 -7.457 1.00 75.62 81 ILE A O 1
ATOM 655 N N . ASN A 1 82 ? 8.294 9.537 -9.430 1.00 66.94 82 ASN A N 1
ATOM 656 C CA . ASN A 1 82 ? 9.595 9.224 -8.854 1.00 66.94 82 ASN A CA 1
ATOM 657 C C . ASN A 1 82 ? 10.087 10.441 -8.051 1.00 66.94 82 ASN A C 1
ATOM 659 O O . ASN A 1 82 ? 10.170 11.561 -8.566 1.00 66.94 82 ASN A O 1
ATOM 663 N N . ARG A 1 83 ? 10.358 10.243 -6.758 1.00 59.84 83 ARG A N 1
ATOM 664 C CA . ARG A 1 83 ? 10.898 11.287 -5.885 1.00 59.84 83 ARG A CA 1
ATOM 665 C C . ARG A 1 83 ? 12.204 10.824 -5.287 1.00 59.84 83 ARG A C 1
ATOM 667 O O . ARG A 1 83 ? 12.273 10.472 -4.110 1.00 59.84 83 ARG A O 1
ATOM 674 N N . ASN A 1 84 ? 13.262 10.971 -6.068 1.00 53.09 84 ASN A N 1
ATOM 675 C CA . ASN A 1 84 ? 14.589 11.007 -5.493 1.00 53.09 84 ASN A CA 1
ATOM 676 C C . ASN A 1 84 ? 14.687 12.256 -4.595 1.00 53.09 84 ASN A C 1
ATOM 678 O O . ASN A 1 84 ? 14.651 13.388 -5.082 1.00 53.09 84 ASN A O 1
ATOM 682 N N . ILE A 1 85 ? 14.698 12.069 -3.273 1.00 51.69 85 ILE A N 1
ATOM 683 C CA . ILE A 1 85 ? 14.856 13.171 -2.321 1.00 51.69 85 ILE A CA 1
ATOM 684 C C . ILE A 1 85 ? 16.345 13.271 -2.014 1.00 51.69 85 ILE A C 1
ATOM 686 O O . ILE A 1 85 ? 16.871 12.384 -1.339 1.00 51.69 85 ILE A O 1
ATOM 690 N N . PRO A 1 86 ? 17.026 14.340 -2.469 1.00 41.16 86 PRO A N 1
ATOM 691 C CA . PRO A 1 86 ? 18.441 14.500 -2.191 1.00 41.16 86 PRO A CA 1
ATOM 692 C C . PRO A 1 86 ? 18.672 14.451 -0.676 1.00 41.16 86 PRO A C 1
ATOM 694 O O . PRO A 1 86 ? 17.985 15.137 0.084 1.00 41.16 86 PRO A O 1
ATOM 697 N N . ASN A 1 87 ? 19.641 13.636 -0.253 1.00 44.78 87 ASN A N 1
ATOM 698 C CA . ASN A 1 87 ? 20.065 13.420 1.138 1.00 44.78 87 ASN A CA 1
ATOM 699 C C . ASN A 1 87 ? 19.139 12.572 2.035 1.00 44.78 87 ASN A C 1
ATOM 701 O O . ASN A 1 87 ? 19.296 12.604 3.256 1.00 44.78 87 ASN A O 1
ATOM 705 N N . LYS A 1 88 ? 18.209 11.785 1.477 1.00 49.75 88 LYS A N 1
ATOM 706 C CA . LYS A 1 88 ? 17.582 10.666 2.202 1.00 49.75 88 LYS A CA 1
ATOM 707 C C . LYS A 1 88 ? 17.901 9.353 1.500 1.00 49.75 88 LYS A C 1
ATOM 709 O O . LYS A 1 88 ? 17.614 9.211 0.320 1.00 49.75 88 LYS A O 1
ATOM 714 N N . SER A 1 89 ? 18.453 8.403 2.246 1.00 54.22 89 SER A N 1
ATOM 715 C CA . SER A 1 89 ? 18.796 7.045 1.815 1.00 54.22 89 SER A CA 1
ATOM 716 C C . SER A 1 89 ? 17.555 6.153 1.641 1.00 54.22 89 SER A C 1
ATOM 718 O O . SER A 1 89 ? 17.536 5.008 2.047 1.00 54.22 89 SER A O 1
ATOM 720 N N . SER A 1 90 ? 16.452 6.695 1.126 1.00 60.94 90 SER A N 1
ATOM 721 C CA . SER A 1 90 ? 15.208 5.937 0.977 1.00 60.94 90 SER A CA 1
ATOM 722 C C . SER A 1 90 ? 14.771 6.001 -0.471 1.00 60.94 90 SER A C 1
ATOM 724 O O . SER A 1 90 ? 14.386 7.074 -0.953 1.00 60.94 90 SER A O 1
ATOM 726 N N . ASN A 1 91 ? 14.828 4.857 -1.134 1.00 80.81 91 ASN A N 1
ATOM 727 C CA . ASN A 1 91 ? 14.404 4.688 -2.505 1.00 80.81 91 ASN A CA 1
ATOM 728 C C . ASN A 1 91 ? 12.872 4.634 -2.548 1.00 80.81 91 ASN A C 1
ATOM 730 O O . ASN A 1 91 ? 12.262 3.609 -2.264 1.00 80.81 91 ASN A O 1
ATOM 734 N N . ARG A 1 92 ? 12.225 5.781 -2.781 1.00 85.25 92 ARG A N 1
ATOM 735 C CA . ARG A 1 92 ? 10.769 5.903 -2.640 1.00 85.25 92 ARG A CA 1
ATOM 736 C C . ARG A 1 92 ? 10.113 6.710 -3.743 1.00 85.25 92 ARG A C 1
ATOM 738 O O . ARG A 1 92 ? 10.654 7.709 -4.215 1.00 85.25 92 ARG A O 1
ATOM 745 N N . PHE A 1 93 ? 8.888 6.337 -4.078 1.00 85.12 93 PHE A N 1
ATOM 746 C CA . PHE A 1 93 ? 8.088 7.012 -5.093 1.00 85.12 93 PHE A CA 1
ATOM 747 C C . PHE A 1 93 ? 6.611 7.032 -4.709 1.00 85.12 93 PHE A C 1
ATOM 749 O O . PHE A 1 93 ? 6.149 6.253 -3.880 1.00 85.12 93 PHE A O 1
ATOM 756 N N . GLY A 1 94 ? 5.873 7.982 -5.278 1.00 86.44 94 GLY A N 1
ATOM 757 C CA . GLY A 1 94 ? 4.421 8.040 -5.137 1.00 86.44 94 GLY A CA 1
ATOM 758 C C . GLY A 1 94 ? 3.741 7.436 -6.357 1.00 86.44 94 GLY A C 1
ATOM 759 O O . GLY A 1 94 ? 4.215 7.640 -7.472 1.00 86.44 94 GLY A O 1
ATOM 760 N N . ALA A 1 95 ? 2.624 6.745 -6.159 1.00 89.00 95 ALA A N 1
ATOM 761 C CA . ALA A 1 95 ? 1.798 6.235 -7.249 1.00 89.00 95 ALA A CA 1
ATOM 762 C C . ALA A 1 95 ? 0.327 6.141 -6.823 1.00 89.00 95 ALA A C 1
ATOM 764 O O . ALA A 1 95 ? 0.000 6.122 -5.633 1.00 89.00 95 ALA A O 1
ATOM 765 N N . LYS A 1 96 ? -0.565 6.069 -7.808 1.00 91.31 96 LYS A N 1
ATOM 766 C CA . LYS A 1 96 ? -1.911 5.524 -7.640 1.00 91.31 96 LYS A CA 1
ATOM 767 C C . LYS A 1 96 ? -1.869 4.052 -7.987 1.00 91.31 96 LYS A C 1
ATOM 769 O O . LYS A 1 96 ? -1.504 3.719 -9.110 1.00 91.31 96 LYS A O 1
ATOM 774 N N . ILE A 1 97 ? -2.268 3.204 -7.054 1.00 94.19 97 ILE A N 1
ATOM 775 C CA . ILE A 1 97 ? -2.243 1.756 -7.249 1.00 94.19 97 ILE A CA 1
ATOM 776 C C . ILE A 1 97 ? -3.645 1.163 -7.167 1.00 94.19 97 ILE A C 1
ATOM 778 O O . ILE A 1 97 ? -4.486 1.686 -6.429 1.00 94.19 97 ILE A O 1
ATOM 782 N N . SER A 1 98 ? -3.903 0.115 -7.946 1.00 95.56 98 SER A N 1
ATOM 783 C CA . SER A 1 98 ? -5.093 -0.723 -7.788 1.00 95.56 98 SER A CA 1
ATOM 784 C C . SER A 1 98 ? -4.944 -1.667 -6.591 1.00 95.56 98 SER A C 1
ATOM 786 O O . SER A 1 98 ? -3.851 -1.842 -6.046 1.00 95.56 98 SER A O 1
ATOM 788 N N . GLU A 1 99 ? -6.048 -2.293 -6.191 1.00 95.50 99 GLU A N 1
ATOM 789 C CA . GLU A 1 99 ? -6.052 -3.303 -5.129 1.00 95.50 99 GLU A CA 1
ATOM 790 C C . GLU A 1 99 ? -5.183 -4.521 -5.490 1.00 95.50 99 GLU A C 1
ATOM 792 O O . GLU A 1 99 ? -4.364 -4.963 -4.685 1.00 95.50 99 GLU A O 1
ATOM 797 N N . ASP A 1 100 ? -5.267 -5.002 -6.733 1.00 95.00 100 ASP A N 1
ATOM 798 C CA . ASP A 1 100 ? -4.429 -6.106 -7.220 1.00 95.00 100 ASP A CA 1
ATOM 799 C C . ASP A 1 100 ? -2.935 -5.769 -7.133 1.00 95.00 100 ASP A C 1
ATOM 801 O O . ASP A 1 100 ? -2.121 -6.578 -6.680 1.00 95.00 100 ASP A O 1
ATOM 805 N N . ALA A 1 101 ? -2.570 -4.548 -7.529 1.00 96.12 101 ALA A N 1
ATOM 806 C CA . ALA A 1 101 ? -1.198 -4.071 -7.458 1.00 96.12 101 ALA A CA 1
ATOM 807 C C . ALA A 1 101 ? -0.714 -3.973 -6.005 1.00 96.12 101 ALA A C 1
ATOM 809 O O . ALA A 1 101 ? 0.416 -4.348 -5.703 1.00 96.12 101 ALA A O 1
ATOM 810 N N . PHE A 1 102 ? -1.579 -3.522 -5.093 1.00 96.50 102 PHE A N 1
ATOM 811 C CA . PHE A 1 102 ? -1.284 -3.479 -3.665 1.00 96.50 102 PHE A CA 1
ATOM 812 C C . PHE A 1 102 ? -0.956 -4.865 -3.103 1.00 96.50 102 PHE A C 1
ATOM 814 O O . PHE A 1 102 ? 0.085 -5.033 -2.471 1.00 96.50 102 PHE A O 1
ATOM 821 N N . PHE A 1 103 ? -1.778 -5.878 -3.383 1.00 95.25 103 PHE A N 1
ATOM 822 C CA . PHE A 1 103 ? -1.505 -7.234 -2.903 1.00 95.25 103 PHE A CA 1
ATOM 823 C C . PHE A 1 103 ? -0.250 -7.850 -3.521 1.00 95.25 103 PHE A C 1
ATOM 825 O O . PHE A 1 103 ? 0.450 -8.588 -2.832 1.00 95.25 103 PHE A O 1
ATOM 832 N N . LYS A 1 104 ? 0.084 -7.516 -4.774 1.00 96.00 104 LYS A N 1
ATOM 833 C CA . LYS A 1 104 ? 1.372 -7.902 -5.371 1.00 96.00 104 LYS A CA 1
ATOM 834 C C . LYS A 1 104 ? 2.553 -7.280 -4.630 1.00 96.00 104 LYS A C 1
ATOM 836 O O . LYS A 1 104 ? 3.498 -7.992 -4.311 1.00 96.00 104 LYS A O 1
ATOM 841 N N . LEU A 1 105 ? 2.479 -5.988 -4.304 1.00 95.94 105 LEU A N 1
ATOM 842 C CA . LEU A 1 105 ? 3.529 -5.296 -3.550 1.00 95.94 105 LEU A CA 1
ATOM 843 C C . LEU A 1 105 ? 3.729 -5.889 -2.151 1.00 95.94 105 LEU A C 1
ATOM 845 O O . LEU A 1 105 ? 4.857 -5.970 -1.683 1.00 95.94 105 LEU A O 1
ATOM 849 N N . LEU A 1 106 ? 2.659 -6.351 -1.496 1.00 95.25 106 LEU A N 1
ATOM 850 C CA . LEU A 1 106 ? 2.755 -7.003 -0.185 1.00 95.25 106 LEU A CA 1
ATOM 851 C C . LEU A 1 106 ? 3.471 -8.358 -0.204 1.00 95.25 106 LEU A C 1
ATOM 853 O O . LEU A 1 106 ? 3.738 -8.881 0.876 1.00 95.25 106 LEU A O 1
ATOM 857 N N . GLN A 1 107 ? 3.736 -8.924 -1.383 1.00 95.12 107 GLN A N 1
ATOM 858 C CA . GLN A 1 107 ? 4.438 -10.196 -1.589 1.00 95.12 107 GLN A CA 1
ATOM 859 C C . GLN A 1 107 ? 5.846 -10.001 -2.172 1.00 95.12 107 GLN A C 1
ATOM 861 O O . GLN A 1 107 ? 6.541 -10.980 -2.430 1.00 95.12 107 GLN A O 1
ATOM 866 N N . ASP A 1 108 ? 6.258 -8.756 -2.413 1.00 94.19 108 ASP A N 1
ATOM 867 C CA . ASP A 1 108 ? 7.538 -8.436 -3.032 1.00 94.19 108 ASP A CA 1
ATOM 868 C C . ASP A 1 108 ? 8.562 -8.055 -1.959 1.00 94.19 108 ASP A C 1
ATOM 870 O O . ASP A 1 108 ? 8.445 -7.013 -1.318 1.00 94.19 108 ASP A O 1
ATOM 874 N N . GLU A 1 109 ? 9.581 -8.897 -1.775 1.00 92.75 109 GLU A N 1
ATOM 875 C CA . GLU A 1 109 ? 10.637 -8.709 -0.766 1.00 92.75 109 GLU A CA 1
ATOM 876 C C . GLU A 1 109 ? 11.439 -7.415 -0.972 1.00 92.75 109 GLU A C 1
ATOM 878 O O . GLU A 1 109 ? 12.042 -6.907 -0.034 1.00 92.75 109 GLU A O 1
ATOM 883 N N . ARG A 1 110 ? 11.414 -6.845 -2.183 1.00 92.94 110 ARG A N 1
ATOM 884 C CA . ARG A 1 110 ? 12.081 -5.575 -2.502 1.00 92.94 110 ARG A CA 1
ATOM 885 C C . ARG A 1 110 ? 11.356 -4.362 -1.917 1.00 92.94 110 ARG A C 1
ATOM 887 O O . ARG A 1 110 ? 11.900 -3.256 -1.954 1.00 92.94 110 ARG A O 1
ATOM 894 N N . VAL A 1 111 ? 10.115 -4.530 -1.459 1.00 93.31 111 VAL A N 1
ATOM 895 C CA . VAL A 1 111 ? 9.284 -3.472 -0.881 1.00 93.31 111 VAL A CA 1
ATOM 896 C C . VAL A 1 111 ? 9.451 -3.485 0.637 1.00 93.31 111 VAL A C 1
ATOM 898 O O . VAL A 1 111 ? 9.198 -4.482 1.299 1.00 93.31 111 VAL A O 1
ATOM 901 N N . GLU A 1 112 ? 9.823 -2.351 1.222 1.00 91.00 112 GLU A N 1
ATOM 902 C CA . GLU A 1 112 ? 9.959 -2.225 2.678 1.00 91.00 112 GLU A CA 1
ATOM 903 C C . GLU A 1 112 ? 8.652 -1.749 3.322 1.00 91.00 112 GLU A C 1
ATOM 905 O O . GLU A 1 112 ? 8.230 -2.238 4.374 1.00 91.00 112 GLU A O 1
ATOM 910 N N . ASN A 1 113 ? 8.019 -0.742 2.710 1.00 89.75 113 ASN A N 1
ATOM 911 C CA . ASN A 1 113 ? 6.885 -0.048 3.309 1.00 89.75 113 ASN A CA 1
ATOM 912 C C . ASN A 1 113 ? 5.969 0.612 2.263 1.00 89.75 113 ASN A C 1
ATOM 914 O O . ASN A 1 113 ? 6.440 1.147 1.256 1.00 89.75 113 ASN A O 1
ATOM 918 N N . ILE A 1 114 ? 4.661 0.633 2.534 1.00 91.56 114 ILE A N 1
ATOM 919 C CA . ILE A 1 114 ? 3.625 1.269 1.712 1.00 91.56 114 ILE A CA 1
ATOM 920 C C . ILE A 1 114 ? 2.761 2.195 2.581 1.00 91.56 114 ILE A C 1
ATOM 922 O O . ILE A 1 114 ? 1.927 1.761 3.373 1.00 91.56 114 ILE A O 1
ATOM 926 N N . GLU A 1 115 ? 2.907 3.504 2.401 1.00 89.06 115 GLU A N 1
ATOM 927 C CA . GLU A 1 115 ? 2.202 4.513 3.198 1.00 89.06 115 GLU A CA 1
ATOM 928 C C . GLU A 1 115 ? 1.019 5.112 2.425 1.00 89.06 115 GLU A C 1
ATOM 930 O O . GLU A 1 115 ? 1.145 5.453 1.244 1.00 89.06 115 GLU A O 1
ATOM 935 N N . TYR A 1 116 ? -0.126 5.318 3.085 1.00 87.06 116 TYR A N 1
ATOM 936 C CA . TYR A 1 116 ? -1.253 6.017 2.467 1.00 87.06 116 TYR A CA 1
ATOM 937 C C . TYR A 1 116 ? -0.939 7.507 2.280 1.00 87.06 116 TYR A C 1
ATOM 939 O O . TYR A 1 116 ? -0.629 8.235 3.225 1.00 87.06 116 TYR A O 1
ATOM 947 N N . ASN A 1 117 ? -1.098 8.007 1.056 1.00 82.94 117 ASN A N 1
ATOM 948 C CA . ASN A 1 117 ? -0.864 9.409 0.734 1.00 82.94 117 ASN A CA 1
ATOM 949 C C . ASN A 1 117 ? -2.180 10.201 0.694 1.00 82.94 117 ASN A C 1
ATOM 951 O O . ASN A 1 117 ? -2.765 10.426 -0.370 1.00 82.94 117 ASN A O 1
ATOM 955 N N . TRP A 1 118 ? -2.629 10.674 1.861 1.00 64.31 118 TRP A N 1
ATOM 956 C CA . TRP A 1 118 ? -3.874 11.446 1.993 1.00 64.31 118 TRP A CA 1
ATOM 957 C C . TRP A 1 118 ? -3.857 12.750 1.177 1.00 64.31 118 TRP A C 1
ATOM 959 O O . TRP A 1 118 ? -4.873 13.147 0.614 1.00 64.31 118 TRP A O 1
ATOM 969 N N . VAL A 1 119 ? -2.712 13.422 1.041 1.00 59.19 119 VAL A N 1
ATOM 970 C CA . VAL A 1 119 ? -2.679 14.763 0.425 1.00 59.19 119 VAL A CA 1
ATOM 971 C C . VAL A 1 119 ? -2.894 14.709 -1.094 1.00 59.19 119 VAL A C 1
ATOM 973 O O . VAL A 1 119 ? -3.182 15.732 -1.705 1.00 59.19 119 VAL A O 1
ATOM 976 N N . GLY A 1 120 ? -2.762 13.540 -1.732 1.00 52.19 120 GLY A N 1
ATOM 977 C CA . GLY A 1 120 ? -2.888 13.419 -3.187 1.00 52.19 120 GLY A CA 1
ATOM 978 C C . GLY A 1 120 ? -1.911 14.310 -3.975 1.00 52.19 120 GLY A C 1
ATOM 979 O O . GLY A 1 120 ? -2.174 14.596 -5.138 1.00 52.19 120 GLY A O 1
ATOM 980 N N . TYR A 1 121 ? -0.808 14.781 -3.366 1.00 46.06 121 TYR A N 1
ATOM 981 C CA . TYR A 1 121 ? -0.029 15.912 -3.893 1.00 46.06 121 TYR A CA 1
ATOM 982 C C . TYR A 1 121 ? 1.481 15.685 -4.028 1.00 46.06 121 TYR A C 1
ATOM 984 O O . TYR A 1 121 ? 2.152 15.157 -3.135 1.00 46.06 121 TYR A O 1
ATOM 992 N N . ALA A 1 122 ? 1.998 16.195 -5.154 1.00 39.00 122 ALA A N 1
ATOM 993 C CA . ALA A 1 122 ? 3.383 16.520 -5.496 1.00 39.00 122 ALA A CA 1
ATOM 994 C C . ALA A 1 122 ? 3.970 17.588 -4.542 1.00 39.00 122 ALA A C 1
ATOM 996 O O . ALA A 1 122 ? 3.635 18.762 -4.656 1.00 39.00 122 ALA A O 1
ATOM 997 N N . GLY A 1 123 ? 4.836 17.214 -3.596 1.00 35.19 123 GLY A N 1
ATOM 998 C CA . GLY A 1 123 ? 5.527 18.175 -2.718 1.00 35.19 123 GLY A CA 1
ATOM 999 C C . GLY A 1 123 ? 6.117 17.558 -1.441 1.00 35.19 123 GLY A C 1
ATOM 1000 O O . GLY A 1 123 ? 5.591 16.552 -0.960 1.00 35.19 123 GLY A O 1
ATOM 1001 N N . PRO A 1 124 ? 7.237 18.094 -0.914 1.00 36.56 124 PRO A N 1
ATOM 1002 C CA . PRO A 1 124 ? 8.024 17.455 0.138 1.00 36.56 124 PRO A CA 1
ATOM 1003 C C . PRO A 1 124 ? 7.206 17.334 1.423 1.00 36.56 124 PRO A C 1
ATOM 1005 O O . PRO A 1 124 ? 6.660 18.314 1.923 1.00 36.56 124 PRO A O 1
ATOM 1008 N N . ILE A 1 125 ? 7.125 16.116 1.952 1.00 42.75 125 ILE A N 1
ATOM 1009 C CA . ILE A 1 125 ? 6.348 15.819 3.153 1.00 42.75 125 ILE A CA 1
ATOM 1010 C C . ILE A 1 125 ? 7.052 16.466 4.344 1.00 42.75 125 ILE A C 1
ATOM 1012 O O . ILE A 1 125 ? 8.124 16.029 4.773 1.00 42.75 125 ILE A O 1
ATOM 1016 N N . SER A 1 126 ? 6.441 17.523 4.870 1.00 36.41 126 SER A N 1
ATOM 1017 C CA . SER A 1 126 ? 6.726 18.024 6.201 1.00 36.41 126 SER A CA 1
ATOM 1018 C C . SER A 1 126 ? 6.148 17.065 7.244 1.00 36.41 126 SER A C 1
ATOM 1020 O O . SER A 1 126 ? 4.936 16.909 7.331 1.00 36.41 126 SER A O 1
ATOM 1022 N N . LYS A 1 127 ? 7.073 16.541 8.052 1.00 41.09 127 LYS A N 1
ATOM 1023 C CA . LYS A 1 127 ? 6.977 16.165 9.470 1.00 41.09 127 LYS A CA 1
ATOM 1024 C C . LYS A 1 127 ? 6.115 14.971 9.923 1.00 41.09 127 LYS A C 1
ATOM 1026 O O . LYS A 1 127 ? 4.903 14.944 9.788 1.00 41.09 127 LYS A O 1
ATOM 1031 N N . GLU A 1 128 ? 6.849 14.123 10.655 1.00 36.50 128 GLU A N 1
ATOM 1032 C CA . GLU A 1 128 ? 6.456 13.340 11.837 1.00 36.50 128 GLU A CA 1
ATOM 1033 C C . GLU A 1 128 ? 5.773 11.987 11.590 1.00 36.50 128 GLU A C 1
ATOM 1035 O O . GLU A 1 128 ? 4.581 11.781 11.781 1.00 36.50 128 GLU A O 1
ATOM 1040 N N . CYS A 1 129 ? 6.643 11.035 11.237 1.00 36.69 129 CYS A N 1
ATOM 1041 C CA . CYS A 1 129 ? 6.508 9.611 11.514 1.00 36.69 129 CYS A CA 1
ATOM 1042 C C . CYS A 1 129 ? 6.335 9.358 13.026 1.00 36.69 129 CYS A C 1
ATOM 1044 O O . CYS A 1 129 ? 7.017 9.977 13.845 1.00 36.69 129 CYS A O 1
ATOM 1046 N N . GLY A 1 130 ? 5.451 8.416 13.367 1.00 40.06 130 GLY A N 1
ATOM 1047 C CA . GLY A 1 130 ? 5.378 7.785 14.684 1.00 40.06 130 GLY A CA 1
ATOM 1048 C C . GLY A 1 130 ? 4.714 8.637 15.759 1.00 40.06 130 GLY A C 1
ATOM 1049 O O . GLY A 1 130 ? 5.368 9.136 16.675 1.00 40.06 130 GLY A O 1
ATOM 1050 N N . ASN A 1 131 ? 3.390 8.763 15.706 1.00 38.38 131 ASN A N 1
ATOM 1051 C CA . ASN A 1 131 ? 2.651 9.345 16.814 1.00 38.38 131 ASN A CA 1
ATOM 1052 C C . ASN A 1 131 ? 2.606 8.342 17.985 1.00 38.38 131 ASN A C 1
ATOM 1054 O O . ASN A 1 131 ? 1.663 7.565 18.112 1.00 38.38 131 ASN A O 1
ATOM 1058 N N . TRP A 1 132 ? 3.595 8.408 18.885 1.00 40.50 132 TRP A N 1
ATOM 1059 C CA . TRP A 1 132 ? 3.613 7.728 20.194 1.00 40.50 132 TRP A CA 1
ATOM 1060 C C . TRP A 1 132 ? 2.359 8.013 21.050 1.00 40.50 132 TRP A C 1
ATOM 1062 O O . TRP A 1 132 ? 2.169 7.407 22.106 1.00 40.50 132 TRP A O 1
ATOM 1072 N N . SER A 1 133 ? 1.474 8.916 20.604 1.00 46.91 133 SER A N 1
ATOM 1073 C CA . SER A 1 133 ? 0.169 9.120 21.221 1.00 46.91 133 SER A CA 1
ATOM 1074 C C . SER A 1 133 ? -0.805 7.951 21.053 1.00 46.91 133 SER A C 1
ATOM 1076 O O . SER A 1 133 ? -1.70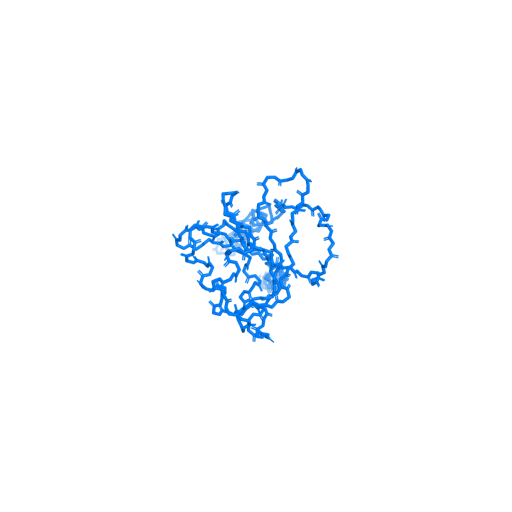9 7.847 21.873 1.00 46.91 133 SER A O 1
ATOM 1078 N N . SER A 1 134 ? -0.670 7.065 20.055 1.00 45.31 134 SER A N 1
ATOM 1079 C CA . SER A 1 134 ? -1.586 5.912 19.930 1.00 45.31 134 SER A CA 1
ATOM 1080 C C . SER A 1 134 ? -1.340 4.877 21.036 1.00 45.31 134 SER A C 1
ATOM 1082 O O . SER A 1 134 ? -2.278 4.460 21.716 1.00 45.31 134 SER A O 1
ATOM 1084 N N . LEU A 1 135 ? -0.070 4.556 21.306 1.00 46.81 135 LEU A N 1
ATOM 1085 C CA . LEU A 1 135 ? 0.339 3.673 22.401 1.00 46.81 135 LEU A CA 1
ATOM 1086 C C . LEU A 1 135 ? -0.014 4.263 23.771 1.00 46.81 135 LEU A C 1
AT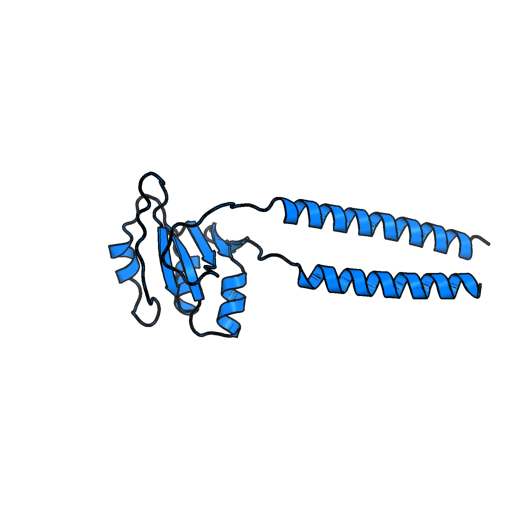OM 1088 O O . LEU A 1 135 ? -0.533 3.548 24.628 1.00 46.81 135 LEU A O 1
ATOM 1092 N N . SER A 1 136 ? 0.195 5.569 23.978 1.00 54.72 136 SER A N 1
ATOM 1093 C CA . SER A 1 136 ? -0.181 6.208 25.244 1.00 54.72 136 SER A CA 1
ATOM 1094 C C . SER A 1 136 ? -1.700 6.277 25.435 1.00 54.72 136 SER A C 1
ATOM 1096 O O . SER A 1 136 ? -2.174 6.053 26.546 1.00 54.72 136 SER A O 1
ATOM 1098 N N . LYS A 1 137 ? -2.485 6.485 24.369 1.00 52.16 137 LYS A N 1
ATOM 1099 C CA . LYS A 1 137 ? -3.956 6.421 24.416 1.00 52.16 137 LYS A CA 1
ATOM 1100 C C . LYS A 1 137 ? -4.467 5.014 24.731 1.00 52.16 137 LYS A C 1
ATOM 1102 O O . LYS A 1 137 ? -5.362 4.888 25.562 1.00 52.16 137 LYS A O 1
ATOM 1107 N N . SER A 1 138 ? -3.876 3.972 24.142 1.00 58.22 138 SER A N 1
ATOM 1108 C CA . SER A 1 138 ? -4.202 2.570 24.452 1.00 58.22 138 SER A CA 1
ATOM 1109 C C . SER A 1 138 ? -3.910 2.226 25.920 1.00 58.22 138 SER A C 1
ATOM 1111 O O . SER A 1 138 ? -4.757 1.668 26.621 1.00 58.22 138 SER A O 1
ATOM 1113 N N . LEU A 1 139 ? -2.762 2.667 26.446 1.00 56.53 139 LEU A N 1
ATOM 1114 C CA . LEU A 1 139 ? -2.416 2.503 27.862 1.00 56.53 139 LEU A CA 1
ATOM 1115 C C . LEU A 1 139 ? -3.377 3.250 28.799 1.00 56.53 139 LEU A C 1
ATOM 1117 O O . LEU A 1 139 ? -3.807 2.696 29.811 1.00 56.53 139 LEU A O 1
ATOM 1121 N N . ILE A 1 140 ? -3.752 4.486 28.455 1.00 66.62 140 ILE A N 1
ATOM 1122 C CA . ILE A 1 140 ? -4.737 5.274 29.213 1.00 66.62 140 ILE A CA 1
ATOM 1123 C C . ILE A 1 140 ? -6.112 4.592 29.183 1.00 66.62 140 ILE A C 1
ATOM 1125 O O . ILE A 1 140 ? -6.799 4.555 30.207 1.00 66.62 140 ILE A O 1
ATOM 1129 N N . PHE A 1 141 ? -6.505 4.010 28.048 1.00 63.88 141 PHE A N 1
ATOM 1130 C CA . PHE A 1 141 ? -7.753 3.264 27.911 1.00 63.88 141 PHE A CA 1
ATOM 1131 C C . PHE A 1 141 ? -7.772 2.020 28.808 1.00 63.88 141 PHE A C 1
ATOM 1133 O O . PHE A 1 141 ? -8.709 1.843 29.589 1.00 63.88 141 PHE A O 1
ATOM 1140 N N . MET A 1 142 ? -6.706 1.214 28.785 1.00 66.25 142 MET A N 1
ATOM 1141 C CA . MET A 1 142 ? -6.565 0.030 29.641 1.00 66.25 142 MET A CA 1
ATOM 1142 C C . MET A 1 142 ? -6.573 0.394 31.132 1.00 66.25 142 MET A C 1
ATOM 1144 O O . MET A 1 142 ? -7.292 -0.225 31.917 1.00 66.25 142 MET A O 1
ATOM 1148 N N . ALA A 1 143 ? -5.843 1.441 31.528 1.00 67.19 143 ALA A N 1
ATOM 1149 C CA . ALA A 1 143 ? -5.840 1.927 32.909 1.00 67.19 143 ALA A CA 1
ATOM 1150 C C . ALA A 1 143 ? -7.231 2.416 33.356 1.00 67.19 143 ALA A C 1
ATOM 1152 O O . ALA A 1 143 ? -7.659 2.142 34.481 1.00 67.19 143 ALA A O 1
ATOM 1153 N N . SER A 1 144 ? -7.963 3.087 32.461 1.00 67.44 144 SER A N 1
ATOM 1154 C CA . SER A 1 144 ? -9.335 3.541 32.714 1.00 67.44 144 SER A CA 1
ATOM 1155 C C . SER A 1 144 ? -10.294 2.362 32.894 1.00 67.44 144 SER A C 1
ATOM 1157 O O . SER A 1 144 ? -11.115 2.379 33.811 1.00 67.44 144 SER A O 1
ATOM 1159 N N . LEU A 1 145 ? -10.156 1.309 32.080 1.00 69.56 145 LEU A N 1
ATOM 1160 C CA . LEU A 1 145 ? -10.969 0.096 32.181 1.00 69.56 145 LEU A CA 1
ATOM 1161 C C . LEU A 1 145 ? -10.771 -0.597 33.538 1.00 69.56 145 LEU A C 1
ATOM 1163 O O . LEU A 1 145 ? -11.751 -0.896 34.219 1.00 69.56 145 LEU A O 1
ATOM 1167 N N . ILE A 1 146 ? -9.510 -0.760 33.968 1.00 74.31 146 ILE A N 1
ATOM 1168 C CA . ILE A 1 146 ? -9.146 -1.371 35.258 1.00 74.31 146 ILE A CA 1
ATOM 1169 C C . ILE A 1 146 ? -9.755 -0.582 36.423 1.00 74.31 146 ILE A C 1
ATOM 1171 O O . ILE A 1 146 ? -10.401 -1.169 37.299 1.00 74.31 146 ILE A O 1
ATOM 1175 N N . LEU A 1 147 ? -9.603 0.747 36.420 1.00 73.25 147 LEU A N 1
ATOM 1176 C CA . LEU A 1 147 ? -10.145 1.616 37.465 1.00 73.25 147 LEU A CA 1
ATOM 1177 C C . LEU A 1 147 ? -11.675 1.508 37.558 1.00 73.25 147 LEU A C 1
ATOM 1179 O O . LEU A 1 147 ? -12.226 1.422 38.657 1.00 73.25 147 LEU A O 1
ATOM 1183 N N . ILE A 1 148 ? -12.361 1.443 36.415 1.00 71.50 148 ILE A N 1
ATOM 1184 C CA . ILE A 1 148 ? -13.819 1.292 36.351 1.00 71.50 148 ILE A CA 1
ATOM 1185 C C . ILE A 1 148 ? -14.263 -0.059 36.922 1.00 71.50 148 ILE A C 1
ATOM 1187 O O . 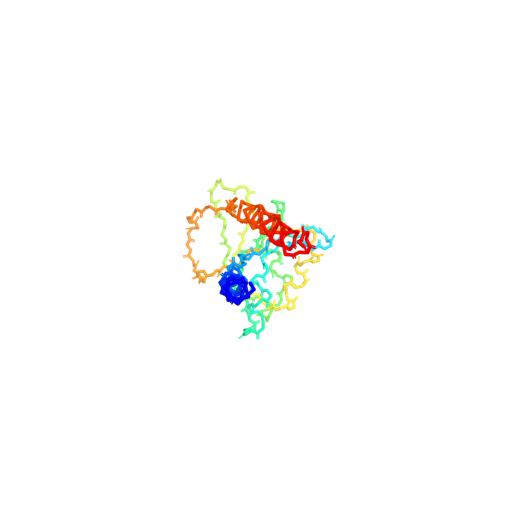ILE A 1 148 ? -15.186 -0.093 37.740 1.00 71.50 148 ILE A O 1
ATOM 1191 N N . THR A 1 149 ? -13.590 -1.163 36.575 1.00 72.25 149 THR A N 1
ATOM 1192 C CA . THR A 1 149 ? -13.881 -2.482 37.171 1.00 72.25 149 THR A CA 1
ATOM 1193 C C . THR A 1 149 ? -13.715 -2.489 38.688 1.00 72.25 149 THR A C 1
ATO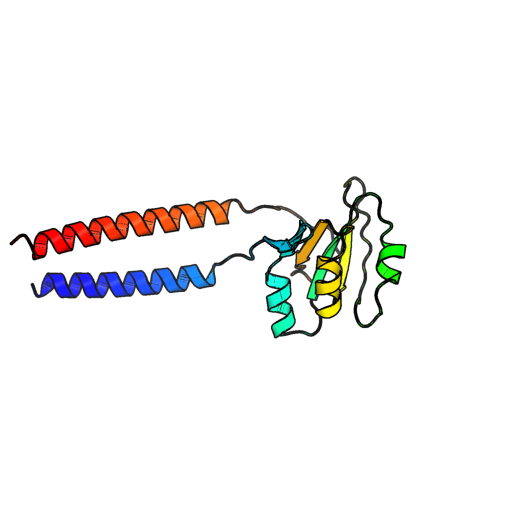M 1195 O O . THR A 1 149 ? -14.542 -3.077 39.386 1.00 72.25 149 THR A O 1
ATOM 1198 N N . LEU A 1 150 ? -12.703 -1.799 39.224 1.00 72.75 150 LEU A N 1
ATOM 1199 C CA . LEU A 1 150 ? -12.491 -1.693 40.672 1.00 72.75 150 LEU A CA 1
ATOM 1200 C C . LEU A 1 150 ? -13.614 -0.905 41.366 1.00 72.75 150 LEU A C 1
ATOM 1202 O O . LEU A 1 150 ? -14.077 -1.303 42.439 1.00 72.75 150 LEU A O 1
ATOM 1206 N N . ILE A 1 151 ? -14.093 0.180 40.747 1.00 74.94 151 ILE A N 1
ATOM 1207 C CA . ILE A 1 151 ? -15.218 0.976 41.261 1.00 74.94 151 ILE A CA 1
ATOM 1208 C C . ILE A 1 151 ? -16.513 0.151 41.252 1.00 74.94 151 ILE A C 1
ATOM 1210 O O . ILE A 1 151 ? -17.214 0.102 42.265 1.00 74.94 151 ILE A O 1
ATOM 1214 N N . LEU A 1 152 ? -16.806 -0.544 40.147 1.00 70.81 152 LEU A N 1
ATOM 1215 C CA . LEU A 1 152 ? -17.961 -1.442 40.025 1.00 70.81 152 LEU A CA 1
ATOM 1216 C C . LEU A 1 152 ? -17.923 -2.557 41.072 1.00 70.81 152 LEU A C 1
ATOM 1218 O O . LEU A 1 152 ? -18.914 -2.777 41.766 1.00 70.81 152 LEU A O 1
ATOM 1222 N N . TYR A 1 153 ? -16.772 -3.209 41.242 1.00 74.00 153 TYR A N 1
ATOM 1223 C CA . TYR A 1 153 ? -16.589 -4.249 42.252 1.00 74.00 153 TYR A CA 1
ATOM 1224 C C . TYR A 1 153 ? -16.851 -3.726 43.672 1.00 74.00 153 TYR A C 1
ATOM 1226 O O . TYR A 1 153 ? -17.566 -4.362 44.447 1.00 74.00 153 TYR A O 1
ATOM 1234 N N . SER A 1 154 ? -16.336 -2.538 44.006 1.00 71.88 154 SER A N 1
ATOM 1235 C CA . SER A 1 154 ? -16.568 -1.890 45.304 1.00 71.88 154 SER A CA 1
ATOM 1236 C C . SER A 1 154 ? -18.053 -1.582 45.548 1.00 71.88 154 SER A C 1
ATOM 1238 O O . SER A 1 154 ? -18.584 -1.872 46.624 1.00 71.88 154 SER A O 1
ATOM 1240 N N . LEU A 1 155 ? -18.753 -1.058 44.536 1.00 69.88 155 LEU A N 1
ATOM 1241 C CA . LEU A 1 155 ? -20.185 -0.753 44.612 1.00 69.88 155 LEU A CA 1
ATOM 1242 C C . LEU A 1 155 ? -21.038 -2.018 44.771 1.00 69.88 155 LEU A C 1
ATOM 1244 O O . LEU A 1 155 ? -21.905 -2.060 45.642 1.00 69.88 155 LEU A O 1
ATOM 1248 N N . ILE A 1 156 ? -20.759 -3.063 43.988 1.00 71.62 156 ILE A N 1
ATOM 1249 C CA . ILE A 1 156 ? -21.454 -4.355 44.070 1.00 71.62 156 ILE A CA 1
ATOM 1250 C C . ILE A 1 156 ? -21.233 -4.991 45.445 1.00 71.62 156 ILE A C 1
ATOM 1252 O O . ILE A 1 156 ? -22.194 -5.397 46.098 1.00 71.62 156 ILE A O 1
ATOM 1256 N N . LYS A 1 157 ? -19.989 -5.001 45.943 1.00 72.25 157 LYS A N 1
ATOM 1257 C CA . LYS A 1 157 ? -19.663 -5.506 47.283 1.00 72.25 157 LYS A CA 1
ATOM 1258 C C . LYS A 1 157 ? -20.416 -4.751 48.383 1.00 72.25 157 LYS A C 1
ATOM 1260 O O . LYS A 1 157 ? -20.845 -5.367 49.352 1.00 72.25 157 LYS A O 1
ATOM 1265 N N . LYS A 1 158 ? -20.622 -3.439 48.233 1.00 68.25 158 LYS A N 1
ATOM 1266 C CA . LYS A 1 158 ? -21.385 -2.610 49.184 1.00 68.25 158 LYS A CA 1
ATOM 1267 C C . LYS A 1 158 ? -22.897 -2.882 49.157 1.00 68.25 158 LYS A C 1
ATOM 1269 O O . LYS A 1 158 ? -23.567 -2.630 50.156 1.00 68.25 158 LYS A O 1
ATOM 1274 N N . ILE A 1 159 ? -23.428 -3.366 48.031 1.00 67.88 159 ILE A N 1
ATOM 1275 C CA . ILE A 1 159 ? -24.843 -3.732 47.864 1.00 67.88 159 ILE A CA 1
ATOM 1276 C C . ILE A 1 159 ? -25.108 -5.158 48.365 1.00 67.88 159 ILE A C 1
ATOM 1278 O O . ILE A 1 159 ? -26.113 -5.370 49.032 1.00 67.88 159 ILE A O 1
ATOM 1282 N N . ILE A 1 160 ? -24.218 -6.111 48.063 1.00 66.19 160 ILE A N 1
ATOM 1283 C CA . ILE A 1 160 ? -24.366 -7.534 48.426 1.00 66.19 160 ILE A CA 1
ATOM 1284 C C . ILE A 1 160 ? -23.904 -7.812 49.865 1.00 66.19 160 ILE A C 1
ATOM 1286 O O . ILE A 1 160 ? -24.443 -8.688 50.526 1.00 66.19 160 ILE A O 1
ATOM 1290 N N . GLY A 1 161 ? -22.908 -7.077 50.367 1.00 57.03 161 GLY A N 1
ATOM 1291 C CA . GLY A 1 161 ? -22.386 -7.212 51.733 1.00 57.03 161 GLY A CA 1
ATOM 1292 C C . GLY A 1 161 ? -23.226 -6.517 52.811 1.00 57.03 161 GLY A C 1
ATOM 1293 O O . GLY A 1 161 ? -22.679 -6.171 53.858 1.00 57.03 161 GLY A O 1
ATOM 1294 N N . LYS A 1 162 ? -24.507 -6.259 52.533 1.00 47.03 162 LYS A N 1
ATOM 1295 C CA . LYS A 1 162 ? -25.508 -5.766 53.482 1.00 47.03 162 LYS A CA 1
ATOM 1296 C C . LYS A 1 162 ? -26.539 -6.846 53.756 1.00 47.03 162 LYS A C 1
ATOM 1298 O O . LYS A 1 162 ? -26.981 -7.472 52.772 1.00 47.03 162 LYS A O 1
#

Foldseek 3Di:
DVVLVVVVVVVVVVVVVVVVVVVVVPPFDFDAFPLGETETPVQVVCQVPDQWFKKKWWFQLPDDPVVVCVVDDCSAWAPKAFDPDPPDSTRMIITIGGPVNVVVLSVDNRTRYMYGDPVSDDDDDDDDDDDCVNVVVVVVVVVVVVVVVVVVVVSVCVVVVD